Protein AF-A0A068YPZ0-F1 (afdb_monomer_lite)

pLDDT: mean 83.31, std 16.21, range [31.52, 96.38]

Sequence (110 aa):
MVAEEGVGHDYPFSGEKLSPVLAIYTARDFAEAAATVERIYAYEGAGHSVGLHSTVPERALQLGLTLPVSRVIVDQAHCIATGGSFDNGLPFSLSMGCGHLGQKQFLGTT

Structure (mmCIF, N/CA/C/O backbone):
data_AF-A0A068YPZ0-F1
#
_entry.id   AF-A0A068YPZ0-F1
#
loop_
_atom_site.group_PDB
_atom_site.id
_atom_site.type_symbol
_atom_site.label_atom_id
_atom_site.label_alt_id
_atom_site.label_comp_id
_atom_site.label_asym_id
_atom_site.label_entity_id
_atom_site.label_seq_id
_atom_site.pdbx_PDB_ins_code
_atom_site.Cartn_x
_atom_site.Cartn_y
_atom_site.Cartn_z
_atom_site.occupancy
_atom_site.B_iso_or_equiv
_atom_site.auth_seq_id
_atom_site.auth_comp_id
_atom_site.auth_asym_id
_atom_site.auth_atom_id
_atom_site.pdbx_PDB_model_num
ATOM 1 N N . MET A 1 1 ? -4.362 7.929 -21.131 1.00 73.44 1 MET A N 1
ATOM 2 C CA . MET A 1 1 ? -4.069 6.748 -20.290 1.00 73.44 1 MET A CA 1
ATOM 3 C C . MET A 1 1 ? -3.603 5.638 -21.215 1.00 73.44 1 MET A C 1
ATOM 5 O O . MET A 1 1 ? -4.120 5.572 -22.3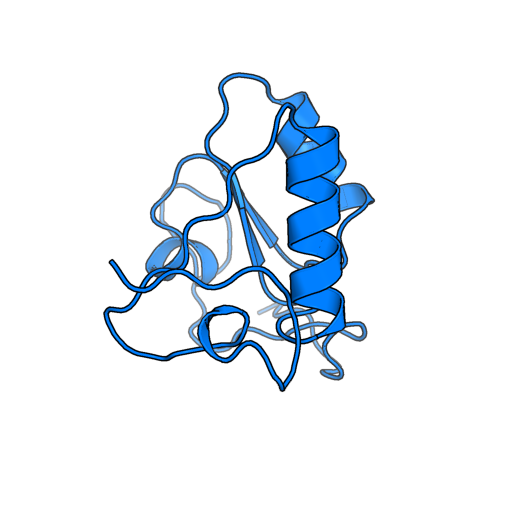24 1.00 73.44 1 MET A O 1
ATOM 9 N N . VAL A 1 2 ? -2.610 4.845 -20.812 1.00 82.69 2 VAL A N 1
ATOM 10 C CA . VAL A 1 2 ? -2.151 3.664 -21.565 1.00 82.69 2 VAL A CA 1
ATOM 11 C C . VAL A 1 2 ? -2.831 2.449 -20.942 1.00 82.69 2 VAL A C 1
ATOM 13 O O . VAL A 1 2 ? -2.826 2.332 -19.720 1.00 82.69 2 VAL A O 1
ATOM 16 N N . ALA A 1 3 ? -3.477 1.617 -21.759 1.00 85.31 3 ALA A N 1
ATOM 17 C CA . ALA A 1 3 ? -4.159 0.420 -21.282 1.00 85.31 3 ALA A CA 1
ATOM 18 C C . ALA A 1 3 ? -3.158 -0.732 -21.162 1.00 85.31 3 ALA A C 1
ATOM 20 O O . ALA A 1 3 ? -2.418 -1.009 -22.105 1.00 85.31 3 ALA A O 1
ATOM 21 N N . GLU A 1 4 ? -3.148 -1.379 -20.005 1.00 83.56 4 GLU A N 1
ATOM 22 C CA . GLU A 1 4 ? -2.312 -2.531 -19.698 1.00 83.56 4 GLU A CA 1
ATOM 23 C C . GLU A 1 4 ? -3.083 -3.433 -18.728 1.00 83.56 4 GLU A C 1
ATOM 25 O O . GLU A 1 4 ? -3.712 -2.940 -17.791 1.00 83.56 4 GLU A O 1
ATOM 30 N N . GLU A 1 5 ? -3.063 -4.743 -18.964 1.00 83.38 5 GLU A N 1
ATOM 31 C CA . GLU A 1 5 ? -3.840 -5.715 -18.192 1.00 83.38 5 GLU A CA 1
ATOM 32 C C . GLU A 1 5 ? -2.921 -6.819 -17.669 1.00 83.38 5 GLU A C 1
ATOM 34 O O . GLU A 1 5 ? -2.790 -7.879 -18.273 1.00 83.38 5 GLU A O 1
ATOM 39 N N . GLY A 1 6 ? -2.258 -6.579 -16.536 1.00 89.81 6 GLY A N 1
ATOM 40 C CA . GLY A 1 6 ? -1.414 -7.604 -15.931 1.00 89.81 6 GLY A CA 1
ATOM 41 C C . GLY A 1 6 ? -0.491 -7.109 -14.828 1.00 89.81 6 GLY A C 1
ATOM 42 O O . GLY A 1 6 ? -0.553 -5.961 -14.402 1.00 89.81 6 GLY A O 1
ATOM 43 N N . VAL A 1 7 ? 0.323 -8.036 -14.322 1.00 91.00 7 VAL A N 1
ATOM 44 C CA . VAL A 1 7 ? 1.390 -7.795 -13.342 1.00 91.00 7 VAL A CA 1
ATOM 45 C C . VAL A 1 7 ? 2.583 -8.659 -13.733 1.00 91.00 7 VAL A C 1
ATOM 47 O O . VAL A 1 7 ? 2.391 -9.835 -14.046 1.00 91.00 7 VAL A O 1
ATOM 50 N N . GLY A 1 8 ? 3.789 -8.097 -13.707 1.00 90.44 8 GLY A N 1
ATOM 51 C CA . GLY A 1 8 ? 5.029 -8.807 -14.010 1.00 90.44 8 GLY A CA 1
ATOM 52 C C . GLY A 1 8 ? 5.921 -8.071 -15.004 1.00 90.44 8 GLY A C 1
ATOM 53 O O . GLY A 1 8 ? 5.647 -6.942 -15.397 1.00 90.44 8 GLY A O 1
ATOM 54 N N . HIS A 1 9 ? 6.981 -8.752 -15.439 1.00 88.88 9 HIS A N 1
ATOM 55 C CA . HIS A 1 9 ? 7.999 -8.203 -16.339 1.00 88.88 9 HIS A CA 1
ATOM 56 C C . HIS A 1 9 ? 7.428 -7.683 -17.670 1.00 88.88 9 HIS A C 1
ATOM 58 O O . HIS A 1 9 ? 7.872 -6.653 -18.172 1.00 88.88 9 HIS A O 1
ATOM 64 N N . ASP A 1 10 ? 6.413 -8.358 -18.214 1.00 91.44 10 ASP A N 1
ATOM 65 C CA . ASP A 1 10 ? 5.758 -7.961 -19.469 1.00 91.44 10 ASP A CA 1
ATOM 66 C C . ASP A 1 10 ? 4.782 -6.781 -19.293 1.00 91.44 10 ASP A C 1
ATOM 68 O O . ASP A 1 10 ? 4.268 -6.253 -20.276 1.00 91.44 10 ASP A O 1
ATOM 72 N N . TYR A 1 11 ? 4.548 -6.359 -18.045 1.00 92.19 11 TYR A N 1
ATOM 73 C CA . TYR A 1 11 ? 3.618 -5.304 -17.651 1.00 92.19 11 TYR A CA 1
ATOM 74 C C . TYR A 1 11 ? 4.366 -4.218 -16.855 1.00 92.19 11 TYR A C 1
ATOM 76 O O . TYR A 1 11 ? 4.278 -4.172 -15.620 1.00 92.19 11 TYR A O 1
ATOM 84 N N . PRO A 1 12 ? 5.163 -3.356 -17.514 1.00 89.81 12 PRO A N 1
ATOM 85 C CA . PRO A 1 12 ? 6.057 -2.403 -16.854 1.00 89.81 12 PRO A CA 1
ATOM 86 C C . PRO A 1 12 ? 5.357 -1.429 -15.899 1.00 89.81 12 PRO A C 1
ATOM 88 O O . PRO A 1 12 ? 5.982 -0.966 -14.942 1.00 89.81 12 PRO A O 1
ATOM 91 N N . PHE A 1 13 ? 4.066 -1.120 -16.083 1.00 92.19 13 PHE A N 1
ATOM 92 C CA . PHE A 1 13 ? 3.363 -0.237 -15.149 1.00 92.19 13 PHE A CA 1
ATOM 93 C C . PHE A 1 13 ? 3.041 -0.916 -13.812 1.00 92.19 13 PHE A C 1
ATOM 95 O O . PHE A 1 13 ? 2.667 -0.221 -12.862 1.00 92.19 13 PHE A O 1
ATOM 102 N N . SER A 1 14 ? 3.233 -2.230 -13.691 1.00 91.25 14 SER A N 1
ATOM 103 C CA . SER A 1 14 ? 3.061 -2.970 -12.438 1.00 91.25 14 SER A CA 1
ATOM 104 C C . SER A 1 14 ? 4.254 -2.893 -11.474 1.00 91.25 14 SER 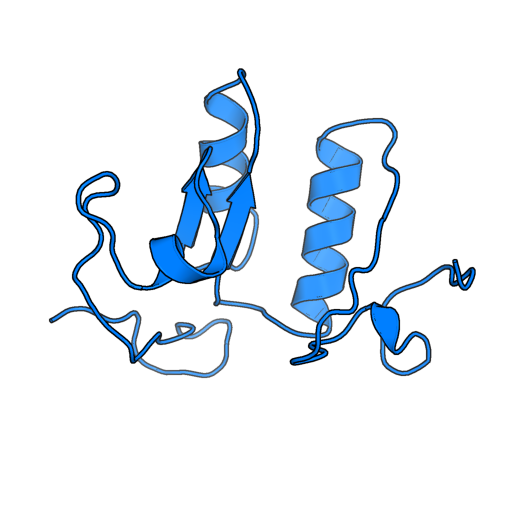A C 1
ATOM 106 O O . SER A 1 14 ? 4.052 -3.110 -10.283 1.00 91.25 14 SER A O 1
ATOM 108 N N . GLY A 1 15 ? 5.449 -2.516 -11.947 1.00 90.19 15 GLY A N 1
ATOM 109 C CA . GLY A 1 15 ? 6.658 -2.376 -11.120 1.00 90.19 15 G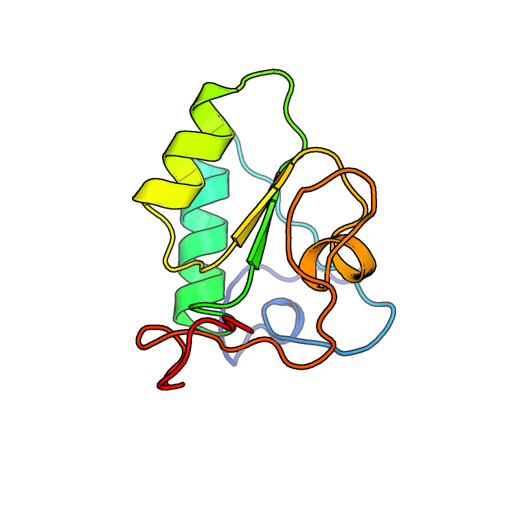LY A CA 1
ATOM 110 C C . GLY A 1 15 ? 6.863 -0.987 -10.507 1.00 90.19 15 GLY A C 1
ATOM 111 O O . GLY A 1 15 ? 6.051 -0.070 -10.686 1.00 90.19 15 GLY A O 1
ATOM 112 N N . GLU A 1 16 ? 7.968 -0.802 -9.789 1.00 88.81 16 GLU A N 1
ATOM 113 C CA . GLU A 1 16 ? 8.402 0.501 -9.287 1.00 88.81 16 GLU A CA 1
ATOM 114 C C . GLU A 1 16 ? 8.831 1.419 -10.448 1.00 88.81 16 GLU A C 1
ATOM 116 O O . GLU A 1 16 ? 9.547 1.022 -11.363 1.00 88.81 16 GLU A O 1
ATOM 121 N N . LYS A 1 17 ? 8.362 2.675 -10.434 1.00 91.81 17 LYS A N 1
ATOM 122 C CA . LYS A 1 17 ? 8.518 3.612 -11.566 1.00 91.81 17 LYS A CA 1
ATOM 123 C C . LYS A 1 17 ? 9.396 4.828 -11.274 1.00 91.81 17 LYS A C 1
ATOM 125 O O . LYS A 1 17 ? 9.838 5.471 -12.223 1.00 91.81 17 LYS A O 1
ATOM 130 N N . LEU A 1 18 ? 9.562 5.195 -9.997 1.00 90.12 18 LEU A N 1
ATOM 131 C CA . LEU A 1 18 ? 10.298 6.384 -9.517 1.00 90.12 18 LEU A CA 1
ATOM 132 C C . LEU A 1 18 ? 10.096 7.652 -10.376 1.00 90.12 18 LEU A C 1
ATOM 134 O O . LEU A 1 18 ? 11.022 8.410 -10.655 1.00 90.12 18 LEU A O 1
ATOM 138 N N . SER A 1 19 ? 8.860 7.872 -10.818 1.00 91.44 19 SER A N 1
ATOM 139 C CA . SER A 1 19 ? 8.451 8.944 -11.727 1.00 91.44 19 SER A CA 1
ATOM 140 C C . SER A 1 19 ? 6.975 9.285 -11.476 1.00 91.44 19 SER A C 1
ATOM 142 O O . SER A 1 19 ? 6.281 8.500 -10.821 1.00 91.44 19 SER A O 1
ATOM 144 N N . PRO A 1 20 ? 6.457 10.437 -11.949 1.00 92.12 20 PRO A N 1
ATOM 145 C CA . PRO A 1 20 ? 5.057 10.832 -11.754 1.00 92.12 20 PRO A CA 1
ATOM 146 C C . PRO A 1 20 ? 4.099 10.041 -12.669 1.00 92.12 20 PRO A C 1
ATOM 148 O O . PRO A 1 20 ? 3.316 10.610 -13.426 1.00 92.12 20 PRO A O 1
ATOM 151 N N . VAL A 1 21 ? 4.178 8.711 -12.611 1.00 92.62 21 VAL A N 1
ATOM 152 C CA . VAL A 1 21 ? 3.356 7.760 -13.359 1.00 92.62 21 VAL A CA 1
ATOM 153 C C . VAL A 1 21 ? 2.645 6.854 -12.360 1.00 92.62 21 VAL A C 1
ATOM 155 O O . VAL A 1 21 ? 3.282 6.172 -11.558 1.00 92.62 21 VAL A O 1
ATOM 158 N N . LEU A 1 22 ? 1.314 6.825 -12.428 1.00 92.44 22 LEU A N 1
ATOM 159 C CA . LEU A 1 22 ? 0.464 6.018 -11.557 1.00 92.44 22 LEU A CA 1
ATOM 160 C C . LEU A 1 22 ? -0.285 4.964 -12.378 1.00 92.44 22 LEU A C 1
ATOM 162 O O . LEU A 1 22 ? -0.959 5.303 -13.350 1.00 92.44 22 LEU A O 1
ATOM 166 N N . ALA A 1 23 ? -0.182 3.702 -11.961 1.00 93.50 23 ALA A N 1
ATOM 167 C CA . ALA A 1 23 ? -1.009 2.616 -12.477 1.00 93.50 23 ALA A CA 1
ATOM 168 C C . ALA A 1 23 ? -2.304 2.530 -11.661 1.00 93.50 23 ALA A C 1
ATOM 170 O O . ALA A 1 23 ? -2.267 2.619 -10.433 1.00 93.50 23 ALA A O 1
ATOM 171 N N . ILE A 1 24 ? -3.438 2.366 -12.340 1.00 93.88 24 ILE A N 1
ATOM 172 C CA . ILE A 1 24 ? -4.759 2.280 -11.712 1.00 93.88 24 ILE A CA 1
ATOM 173 C C . ILE A 1 24 ? -5.347 0.913 -12.047 1.00 93.88 24 ILE A C 1
ATOM 175 O O . ILE A 1 24 ? -5.515 0.585 -13.217 1.00 93.88 24 ILE A O 1
ATOM 179 N N . TYR A 1 25 ? -5.685 0.148 -11.011 1.00 93.31 25 TYR A N 1
ATOM 180 C CA . TYR A 1 25 ? -6.356 -1.143 -11.124 1.00 93.31 25 TYR A CA 1
ATOM 181 C C . TYR A 1 25 ? -7.770 -1.021 -10.563 1.00 93.31 25 TYR A C 1
ATOM 183 O O . TYR A 1 25 ? -7.977 -0.421 -9.507 1.00 93.31 25 TYR A O 1
ATOM 191 N N . THR A 1 26 ? -8.744 -1.599 -11.256 1.00 93.44 26 THR A N 1
ATOM 192 C CA . THR A 1 26 ? -10.123 -1.696 -10.771 1.00 93.44 26 THR A CA 1
ATOM 193 C C . THR A 1 26 ? -10.365 -3.072 -10.171 1.00 93.44 26 THR A C 1
ATOM 195 O O . THR A 1 26 ? -10.016 -4.077 -10.785 1.00 93.44 26 THR A O 1
ATOM 198 N N . ALA A 1 27 ? -11.013 -3.115 -9.013 1.00 94.94 27 ALA A N 1
ATOM 199 C CA . ALA A 1 27 ? -11.440 -4.342 -8.353 1.00 94.94 27 ALA A CA 1
ATOM 200 C C . ALA A 1 27 ? -12.929 -4.238 -8.003 1.00 94.94 27 ALA A C 1
ATOM 202 O O . ALA A 1 27 ? -13.433 -3.148 -7.725 1.00 94.94 27 ALA A O 1
ATOM 203 N N . ARG A 1 28 ? -13.635 -5.367 -8.022 1.00 96.38 28 ARG A N 1
ATOM 204 C CA . ARG A 1 28 ? -15.062 -5.464 -7.686 1.00 96.38 28 ARG A CA 1
ATOM 205 C C . ARG A 1 28 ? -15.301 -5.305 -6.193 1.00 96.38 28 ARG A C 1
ATOM 207 O O . ARG A 1 28 ? -16.323 -4.759 -5.787 1.00 96.38 28 ARG A O 1
ATOM 214 N N . ASP A 1 29 ? -14.362 -5.780 -5.385 1.00 96.38 29 ASP A N 1
ATOM 215 C CA . ASP A 1 29 ? -14.426 -5.720 -3.935 1.00 96.38 29 ASP A CA 1
ATOM 216 C C . ASP A 1 29 ? -13.031 -5.613 -3.301 1.00 96.38 29 ASP A C 1
ATOM 218 O O . ASP A 1 29 ? -11.994 -5.574 -3.969 1.00 96.38 29 ASP A O 1
ATOM 222 N N . PHE A 1 30 ? -13.017 -5.528 -1.972 1.00 96.19 30 PHE A N 1
ATOM 223 C CA . PHE A 1 30 ? -11.788 -5.400 -1.200 1.00 96.19 30 PHE A CA 1
ATOM 224 C C . PHE A 1 30 ? -10.903 -6.652 -1.263 1.00 96.19 30 PHE A C 1
ATOM 226 O O . PHE A 1 30 ? -9.682 -6.528 -1.212 1.00 96.19 30 PHE A O 1
ATOM 233 N N . ALA A 1 31 ? -11.493 -7.844 -1.380 1.00 95.62 31 ALA A N 1
ATOM 234 C CA . ALA A 1 31 ? -10.727 -9.082 -1.447 1.00 95.62 31 ALA A CA 1
ATOM 235 C C . ALA A 1 31 ? -9.966 -9.174 -2.776 1.00 95.62 31 ALA A C 1
ATOM 237 O O . ALA A 1 31 ? -8.779 -9.491 -2.784 1.00 95.62 31 ALA A O 1
ATOM 238 N N . GLU A 1 32 ? -10.606 -8.810 -3.888 1.00 96.19 32 GLU A N 1
ATOM 239 C CA . GLU A 1 32 ? -9.960 -8.727 -5.199 1.00 96.19 32 GLU A CA 1
ATOM 240 C C . GLU A 1 32 ? -8.896 -7.619 -5.253 1.00 96.19 32 GLU A C 1
ATOM 242 O O . GLU A 1 32 ? -7.834 -7.805 -5.855 1.00 96.19 32 GLU A O 1
ATOM 247 N N . ALA A 1 33 ? -9.131 -6.488 -4.578 1.00 95.62 33 ALA A N 1
ATOM 248 C CA . ALA A 1 33 ? -8.123 -5.440 -4.436 1.00 95.62 33 ALA A CA 1
ATOM 249 C C . ALA A 1 33 ? -6.891 -5.947 -3.666 1.00 95.62 33 ALA A C 1
ATOM 251 O O . ALA A 1 33 ? -5.766 -5.786 -4.139 1.00 95.62 33 ALA A O 1
ATOM 252 N N . ALA A 1 34 ? -7.094 -6.612 -2.523 1.00 95.50 34 ALA A N 1
ATOM 253 C CA . ALA A 1 34 ? -6.013 -7.190 -1.726 1.00 95.50 34 ALA A CA 1
ATOM 254 C C . ALA A 1 34 ? -5.234 -8.261 -2.508 1.00 95.50 34 ALA A C 1
ATOM 256 O O . ALA A 1 34 ? -4.008 -8.217 -2.530 1.00 95.50 34 ALA A O 1
ATOM 257 N N . ALA A 1 35 ? -5.925 -9.149 -3.232 1.00 94.94 35 ALA A N 1
ATOM 258 C CA . ALA A 1 35 ? -5.290 -10.148 -4.092 1.00 94.94 35 ALA A CA 1
ATOM 259 C C . ALA A 1 35 ? -4.488 -9.506 -5.239 1.00 94.94 35 ALA A C 1
ATOM 261 O O . ALA A 1 35 ? -3.420 -9.984 -5.614 1.00 94.94 35 ALA A O 1
ATOM 262 N N . THR A 1 36 ? -4.966 -8.392 -5.801 1.00 94.62 36 THR A N 1
ATOM 263 C CA . THR A 1 36 ? -4.217 -7.644 -6.822 1.00 94.62 36 THR A CA 1
ATOM 264 C C . THR A 1 36 ? -2.928 -7.065 -6.249 1.00 94.62 36 THR A C 1
ATOM 266 O O . THR A 1 36 ? -1.875 -7.202 -6.869 1.00 94.62 36 THR A O 1
ATOM 269 N N . VAL A 1 37 ? -2.996 -6.473 -5.055 1.00 94.19 37 VAL A N 1
ATOM 270 C CA . VAL A 1 37 ? -1.822 -5.955 -4.341 1.00 94.19 37 VAL A CA 1
ATOM 271 C C . VAL A 1 37 ? -0.841 -7.080 -4.000 1.00 94.19 37 VAL A C 1
ATOM 273 O O . VAL A 1 37 ? 0.359 -6.914 -4.195 1.00 94.19 37 VAL A O 1
ATOM 276 N N . GLU A 1 38 ? -1.331 -8.242 -3.569 1.00 93.81 38 GLU A N 1
ATOM 277 C CA . GLU A 1 38 ? -0.500 -9.421 -3.306 1.00 93.81 38 GLU A CA 1
ATOM 278 C C . GLU A 1 38 ? 0.270 -9.872 -4.556 1.00 93.81 38 GLU A C 1
ATOM 280 O O . GLU A 1 38 ? 1.478 -10.093 -4.481 1.00 93.81 38 GLU A O 1
ATOM 285 N N . ARG A 1 39 ? -0.386 -9.930 -5.726 1.00 93.44 39 ARG A N 1
ATOM 286 C CA . ARG A 1 39 ? 0.294 -10.243 -6.997 1.00 93.44 39 ARG A CA 1
ATOM 287 C C . ARG A 1 39 ? 1.370 -9.218 -7.343 1.00 93.44 39 ARG A C 1
ATOM 289 O O . ARG A 1 39 ? 2.430 -9.610 -7.820 1.00 93.44 39 ARG A O 1
ATOM 296 N N . ILE A 1 40 ? 1.099 -7.929 -7.118 1.00 93.25 40 ILE A N 1
ATOM 297 C CA . ILE A 1 40 ? 2.083 -6.859 -7.335 1.00 93.25 40 ILE A CA 1
ATOM 298 C C . ILE A 1 40 ? 3.286 -7.081 -6.422 1.00 93.25 40 ILE A C 1
ATOM 300 O O . ILE A 1 40 ? 4.400 -7.140 -6.923 1.00 93.25 40 ILE A O 1
ATOM 304 N N . TYR A 1 41 ? 3.079 -7.313 -5.124 1.00 92.00 41 TYR A N 1
ATOM 305 C CA . TYR A 1 41 ? 4.177 -7.558 -4.185 1.00 92.00 41 TYR A CA 1
ATOM 306 C C . TYR A 1 41 ? 4.959 -8.839 -4.451 1.00 92.00 41 TYR A C 1
ATOM 308 O O . TYR A 1 41 ? 6.164 -8.862 -4.205 1.00 92.00 41 TYR A O 1
ATOM 316 N N . ALA A 1 42 ? 4.308 -9.882 -4.969 1.00 90.38 42 ALA A N 1
ATOM 317 C CA . ALA A 1 42 ? 4.989 -11.098 -5.400 1.00 90.38 42 ALA A CA 1
ATOM 318 C C . ALA A 1 42 ? 5.950 -10.848 -6.577 1.00 90.38 42 ALA A C 1
ATOM 320 O O . ALA A 1 42 ? 6.927 -11.579 -6.725 1.00 90.38 42 ALA A O 1
ATOM 321 N N . TYR A 1 43 ? 5.686 -9.824 -7.393 1.00 91.06 43 TYR A N 1
ATOM 322 C CA . TYR A 1 43 ? 6.593 -9.362 -8.440 1.00 91.06 43 TYR A CA 1
ATOM 323 C C . TYR A 1 43 ? 7.633 -8.366 -7.897 1.00 91.06 43 TYR A C 1
ATOM 325 O O . TYR A 1 43 ? 8.831 -8.593 -8.052 1.00 91.06 43 TYR A O 1
ATOM 333 N N . GLU A 1 44 ? 7.192 -7.291 -7.236 1.00 88.06 44 GLU A N 1
ATOM 334 C CA . GLU A 1 44 ? 8.051 -6.237 -6.692 1.00 88.06 44 GLU A CA 1
ATOM 335 C C . GLU A 1 44 ? 7.382 -5.496 -5.515 1.00 88.06 44 GLU A C 1
ATOM 337 O O . GLU A 1 44 ? 6.200 -5.157 -5.551 1.00 88.06 44 GLU A O 1
ATOM 342 N N . GLY A 1 45 ? 8.146 -5.198 -4.456 1.00 83.69 45 GLY A N 1
ATOM 343 C CA . GLY A 1 45 ? 7.681 -4.380 -3.322 1.00 83.69 45 GLY A CA 1
ATOM 344 C C . GLY A 1 45 ? 7.286 -5.150 -2.056 1.00 83.69 45 GLY A C 1
ATOM 345 O O . GLY A 1 45 ? 6.877 -4.524 -1.071 1.00 83.69 45 GLY A O 1
ATOM 346 N N . ALA A 1 46 ? 7.456 -6.479 -2.037 1.00 86.44 46 ALA A N 1
ATOM 347 C CA . ALA A 1 46 ? 7.317 -7.277 -0.821 1.00 86.44 46 ALA A CA 1
ATOM 348 C C . ALA A 1 46 ? 8.152 -6.694 0.333 1.00 86.44 46 ALA A C 1
ATOM 350 O O . ALA A 1 46 ? 9.324 -6.338 0.196 1.00 86.44 46 ALA A O 1
ATOM 351 N N . GLY A 1 47 ? 7.517 -6.588 1.492 1.00 83.38 47 GLY A N 1
ATOM 352 C CA . GLY A 1 47 ? 8.115 -6.127 2.729 1.00 83.38 47 GLY A CA 1
ATOM 353 C C . GLY A 1 47 ? 8.187 -4.610 2.889 1.00 83.38 47 GLY A C 1
ATOM 354 O O . GLY A 1 47 ? 8.633 -4.151 3.933 1.00 83.38 47 GLY A O 1
ATOM 355 N N . HIS A 1 48 ? 7.741 -3.800 1.927 1.00 87.56 48 HIS A N 1
ATOM 356 C CA . HIS A 1 48 ? 7.822 -2.342 2.048 1.00 87.56 48 HIS A CA 1
ATOM 357 C C . HIS A 1 48 ? 6.611 -1.748 2.791 1.00 87.56 48 HIS A C 1
ATOM 359 O O . HIS A 1 48 ? 6.559 -1.753 4.025 1.00 87.56 48 HIS A O 1
ATOM 365 N N . SER A 1 49 ? 5.619 -1.231 2.066 1.00 89.56 49 SER A N 1
ATOM 366 C CA . SER A 1 49 ? 4.440 -0.602 2.661 1.00 89.56 49 SER A CA 1
ATOM 367 C C . SER A 1 49 ? 3.230 -0.628 1.732 1.00 89.56 49 SER A C 1
ATOM 369 O O . SER A 1 49 ? 3.382 -0.563 0.512 1.00 89.56 49 SER A O 1
ATOM 371 N N . VAL A 1 50 ? 2.034 -0.665 2.326 1.00 94.06 50 VAL A N 1
ATOM 372 C CA . VAL A 1 50 ? 0.737 -0.542 1.637 1.00 94.06 50 VAL A CA 1
ATOM 373 C C . VAL A 1 50 ? -0.054 0.642 2.184 1.00 94.06 50 VAL A C 1
ATOM 375 O O . VAL A 1 50 ? -0.040 0.896 3.388 1.00 94.06 50 VAL A O 1
ATOM 378 N N . GLY A 1 51 ? -0.685 1.397 1.289 1.00 93.12 51 GLY A N 1
ATOM 379 C CA . GLY A 1 51 ? -1.558 2.515 1.631 1.00 93.12 51 GLY A CA 1
ATOM 380 C C . GLY A 1 51 ? -3.012 2.072 1.577 1.00 93.12 51 GLY A C 1
ATOM 381 O O . GLY A 1 51 ? -3.406 1.371 0.645 1.00 93.12 51 GLY A O 1
ATOM 382 N N . LEU A 1 52 ? -3.814 2.473 2.559 1.00 95.56 52 LEU A N 1
ATOM 383 C CA . LEU A 1 52 ? -5.242 2.185 2.607 1.00 95.56 52 LEU A CA 1
ATOM 384 C C . LEU A 1 52 ? -6.028 3.470 2.854 1.00 95.56 52 LEU A C 1
ATOM 386 O O . LEU A 1 52 ? -5.798 4.164 3.839 1.00 95.56 52 LEU A O 1
ATOM 390 N N . HIS A 1 53 ? -7.015 3.718 1.998 1.00 95.12 53 HIS A N 1
ATOM 391 C CA . HIS A 1 53 ? -8.055 4.713 2.233 1.00 95.12 53 HIS A CA 1
ATOM 392 C C . HIS A 1 53 ? -9.388 4.001 2.442 1.00 95.12 53 HIS A C 1
ATOM 394 O O . HIS A 1 53 ? -9.902 3.364 1.519 1.00 95.12 53 HIS A O 1
ATOM 400 N N . SER A 1 54 ? -9.918 4.020 3.666 1.00 93.38 54 SER A N 1
ATOM 401 C CA . SER A 1 54 ? -11.099 3.230 4.032 1.00 93.38 54 SER A CA 1
ATOM 402 C C . SER A 1 54 ? -11.736 3.719 5.327 1.00 93.38 54 SER A C 1
ATOM 404 O O . SER A 1 54 ? -11.052 3.920 6.319 1.00 93.38 54 SER A O 1
ATOM 406 N N . THR A 1 55 ? -13.068 3.771 5.367 1.00 93.62 55 THR A N 1
ATOM 407 C CA . THR A 1 55 ? -13.838 4.023 6.598 1.00 93.62 55 THR A CA 1
ATOM 408 C C . THR A 1 55 ? -14.097 2.762 7.432 1.00 93.62 55 THR A C 1
ATOM 410 O O . THR A 1 55 ? -14.713 2.847 8.489 1.00 93.62 55 THR A O 1
ATOM 413 N N . VAL A 1 56 ? -13.659 1.591 6.953 1.00 95.38 56 VAL A N 1
ATOM 414 C CA . VAL A 1 56 ? -13.802 0.282 7.613 1.00 95.38 56 VAL A CA 1
ATOM 415 C C . VAL A 1 56 ? -12.455 -0.104 8.245 1.00 95.38 56 VAL A C 1
ATOM 417 O O . VAL A 1 56 ? -11.546 -0.475 7.490 1.00 95.38 56 VAL A O 1
ATOM 420 N N . PRO A 1 57 ? -12.290 -0.004 9.579 1.00 89.44 57 PRO A N 1
ATOM 421 C CA . PRO A 1 57 ? -11.001 -0.203 10.253 1.00 89.44 57 PRO A CA 1
ATOM 422 C C . PRO A 1 57 ? -10.433 -1.620 10.121 1.00 89.44 57 PRO A C 1
ATOM 424 O O . PRO A 1 57 ? -9.220 -1.807 10.029 1.00 89.44 57 PRO A O 1
ATOM 427 N N . GLU A 1 58 ? -11.298 -2.632 10.054 1.00 95.88 58 GLU A N 1
ATOM 428 C CA . GLU A 1 58 ? -10.925 -4.051 10.001 1.00 95.88 58 GLU A CA 1
ATOM 429 C C . GLU A 1 58 ? -10.090 -4.379 8.758 1.00 95.88 58 GLU A C 1
ATOM 431 O O . GLU A 1 58 ? -9.268 -5.295 8.770 1.00 95.88 58 GLU A O 1
ATOM 436 N N . ARG A 1 59 ? -10.251 -3.590 7.691 1.00 95.81 59 ARG A N 1
ATOM 437 C CA . ARG A 1 59 ? -9.485 -3.733 6.451 1.00 95.81 59 ARG A CA 1
ATOM 438 C C . ARG A 1 59 ? -8.002 -3.457 6.653 1.00 95.81 59 ARG A C 1
ATOM 440 O O . ARG A 1 59 ? -7.183 -4.164 6.077 1.00 95.81 59 ARG A O 1
ATOM 447 N N . ALA A 1 60 ? -7.646 -2.479 7.486 1.00 94.06 60 ALA A N 1
ATOM 448 C CA . ALA A 1 60 ? -6.245 -2.183 7.781 1.00 94.06 60 ALA A CA 1
ATOM 449 C C . ALA A 1 60 ? -5.574 -3.372 8.480 1.00 94.06 60 ALA A C 1
ATOM 451 O O . ALA A 1 60 ? -4.483 -3.792 8.092 1.00 94.06 60 ALA A O 1
ATOM 452 N N . LEU A 1 61 ? -6.272 -3.955 9.461 1.00 93.56 61 LEU A N 1
ATOM 453 C CA . LEU A 1 61 ? -5.808 -5.142 10.171 1.00 93.56 61 LEU A CA 1
ATOM 454 C C . LEU A 1 61 ? -5.675 -6.340 9.224 1.00 93.56 61 LEU A C 1
ATOM 456 O O . LEU A 1 61 ? -4.656 -7.024 9.249 1.00 93.56 61 LEU A O 1
ATOM 460 N N . GLN A 1 62 ? -6.663 -6.564 8.354 1.00 94.88 62 GLN A N 1
ATOM 461 C CA . GLN A 1 62 ? -6.610 -7.641 7.369 1.00 94.88 62 GLN A CA 1
ATOM 462 C C . GLN A 1 62 ? -5.373 -7.518 6.470 1.00 94.88 62 GLN A C 1
ATOM 464 O O . GLN A 1 62 ? -4.659 -8.505 6.300 1.00 94.88 62 GLN A O 1
ATOM 469 N N . LEU A 1 63 ? -5.076 -6.328 5.935 1.00 93.88 63 LEU A N 1
ATOM 470 C CA . LEU A 1 63 ? -3.885 -6.129 5.098 1.00 93.88 63 LEU A CA 1
ATOM 471 C C . LEU A 1 63 ? -2.599 -6.393 5.881 1.00 93.88 63 LEU A C 1
ATOM 473 O O . LEU A 1 63 ? -1.721 -7.075 5.366 1.00 93.88 63 LEU A O 1
ATOM 477 N N . GLY A 1 64 ? -2.504 -5.917 7.125 1.00 91.25 64 GLY A N 1
ATOM 478 C CA . GLY A 1 64 ? -1.320 -6.131 7.961 1.00 91.25 64 GLY A CA 1
ATOM 479 C C . GLY A 1 64 ? -1.080 -7.594 8.347 1.00 91.25 64 GLY A C 1
ATOM 480 O O . GLY A 1 64 ? 0.059 -7.973 8.598 1.00 91.25 64 GLY A O 1
ATOM 481 N N . LEU A 1 65 ? -2.132 -8.418 8.385 1.00 92.25 65 LEU A N 1
ATOM 482 C CA . LEU A 1 65 ? -2.039 -9.847 8.705 1.00 92.25 65 LEU A CA 1
ATOM 483 C C . LEU A 1 65 ? -1.821 -10.744 7.482 1.00 92.25 65 LEU A C 1
ATOM 485 O O . LEU A 1 65 ? -1.349 -11.867 7.640 1.00 92.25 65 LEU A O 1
ATOM 489 N N . THR A 1 66 ? -2.216 -10.291 6.290 1.00 92.06 66 THR A N 1
ATOM 490 C CA . THR A 1 66 ? -2.263 -11.141 5.086 1.00 92.06 66 THR A CA 1
ATOM 491 C C . THR A 1 66 ? -1.252 -10.747 4.023 1.00 92.06 66 THR A C 1
ATOM 493 O O . THR A 1 66 ? -0.713 -11.626 3.358 1.00 92.06 66 THR A O 1
ATOM 496 N N . LEU A 1 67 ? -0.962 -9.454 3.861 1.00 92.06 67 LEU A N 1
ATOM 497 C CA . LEU A 1 67 ? 0.006 -9.003 2.871 1.00 92.06 67 LEU A CA 1
ATOM 498 C C . LEU A 1 67 ? 1.430 -9.066 3.428 1.00 92.06 67 LEU A C 1
ATOM 500 O O . LEU A 1 67 ? 1.651 -8.771 4.606 1.00 92.06 67 LEU A O 1
ATOM 504 N N . PRO A 1 68 ? 2.428 -9.367 2.580 1.00 89.69 68 PRO A N 1
ATOM 505 C CA . PRO A 1 68 ? 3.826 -9.344 2.976 1.00 89.69 68 PRO A CA 1
ATOM 506 C C . PRO A 1 68 ? 4.310 -7.890 3.059 1.00 89.69 68 PRO A C 1
ATOM 508 O O . PRO A 1 68 ? 5.059 -7.440 2.202 1.00 89.69 68 PRO A O 1
ATOM 511 N N . VAL A 1 69 ? 3.871 -7.121 4.055 1.00 88.94 69 VAL A N 1
ATOM 512 C CA . VAL A 1 69 ? 4.228 -5.703 4.225 1.00 88.94 69 VAL A CA 1
ATOM 513 C C . VAL A 1 69 ? 4.720 -5.418 5.631 1.00 88.94 69 VAL A C 1
ATOM 515 O O . VAL A 1 69 ? 4.271 -6.016 6.601 1.00 88.94 69 VAL A O 1
ATOM 518 N N . SER A 1 70 ? 5.624 -4.450 5.745 1.00 86.56 70 SER A N 1
ATOM 519 C CA . SER A 1 70 ? 6.114 -3.999 7.048 1.00 86.56 70 SER A CA 1
ATOM 520 C C . SER A 1 70 ? 5.220 -2.931 7.668 1.00 86.56 70 SER A C 1
ATOM 522 O O . SER A 1 70 ? 5.236 -2.737 8.882 1.00 86.56 70 SER A O 1
ATOM 524 N N . ARG A 1 71 ? 4.494 -2.175 6.834 1.00 89.19 71 ARG A N 1
ATOM 525 C CA . ARG A 1 71 ? 3.716 -1.003 7.251 1.00 89.19 71 ARG A CA 1
ATOM 526 C C . ARG A 1 71 ? 2.419 -0.911 6.460 1.00 89.19 71 ARG A C 1
ATOM 528 O O . ARG A 1 71 ? 2.439 -0.953 5.229 1.00 89.19 71 ARG A O 1
ATOM 535 N N . VAL A 1 72 ? 1.318 -0.714 7.177 1.00 92.69 72 VAL A N 1
ATOM 536 C CA . VAL A 1 72 ? 0.019 -0.327 6.621 1.00 92.69 72 VAL A CA 1
ATOM 537 C C . VAL A 1 72 ? -0.209 1.135 6.989 1.00 92.69 72 VAL A C 1
ATOM 539 O O . VAL A 1 72 ? -0.298 1.465 8.169 1.00 92.69 72 VAL A O 1
ATOM 542 N N . ILE A 1 73 ? -0.259 2.013 5.991 1.00 92.88 73 ILE A N 1
ATOM 543 C CA . ILE A 1 73 ? -0.462 3.453 6.167 1.00 92.88 73 ILE A CA 1
ATOM 544 C C . ILE A 1 73 ? -1.921 3.768 5.853 1.00 92.88 73 ILE A C 1
ATOM 546 O O . ILE A 1 73 ? -2.359 3.602 4.716 1.00 92.88 73 ILE A O 1
ATOM 550 N N . VAL A 1 74 ? -2.678 4.199 6.859 1.00 93.50 74 VAL A N 1
ATOM 551 C CA . VAL A 1 74 ? -4.120 4.450 6.729 1.00 93.50 74 VAL A CA 1
ATOM 552 C C . VAL A 1 74 ? -4.376 5.948 6.630 1.00 93.50 74 VAL A C 1
ATOM 554 O O . VAL A 1 74 ? -3.903 6.705 7.472 1.00 93.50 74 VAL A O 1
ATOM 557 N N . ASP A 1 75 ? -5.113 6.363 5.602 1.00 91.25 75 ASP A N 1
ATOM 558 C CA . ASP A 1 75 ? -5.607 7.733 5.411 1.00 91.25 75 ASP A CA 1
ATOM 559 C C . ASP A 1 75 ? -4.544 8.842 5.461 1.00 91.25 75 ASP A C 1
ATOM 561 O O . ASP A 1 75 ? -4.798 9.968 5.886 1.00 91.25 75 ASP A O 1
ATOM 565 N N . GLN A 1 76 ? -3.343 8.541 4.962 1.00 89.81 76 GLN A N 1
ATOM 566 C CA . GLN A 1 76 ? -2.225 9.482 4.912 1.00 89.81 76 GLN A CA 1
ATOM 567 C C . GLN A 1 76 ? -1.507 9.456 3.565 1.00 89.81 76 GLN A C 1
ATOM 569 O O . GLN A 1 76 ? -1.515 8.457 2.846 1.00 89.81 76 GLN A O 1
ATOM 574 N N . ALA A 1 77 ? -0.827 10.560 3.242 1.00 86.69 77 ALA A N 1
ATOM 575 C CA . ALA A 1 77 ? 0.043 10.644 2.076 1.00 86.69 77 ALA A CA 1
ATOM 576 C C . ALA A 1 77 ? 1.208 9.647 2.207 1.00 86.69 77 ALA A C 1
ATOM 578 O O . ALA A 1 77 ? 2.177 9.879 2.935 1.00 86.69 77 ALA A O 1
ATOM 579 N N . HIS A 1 78 ? 1.097 8.531 1.483 1.00 82.75 78 HIS A N 1
ATOM 580 C CA . HIS A 1 78 ? 1.920 7.332 1.657 1.00 82.75 78 HIS A CA 1
ATOM 581 C C . HIS A 1 78 ? 3.431 7.590 1.598 1.00 82.75 78 HIS A C 1
ATOM 583 O O . HIS A 1 78 ? 4.182 7.065 2.421 1.00 82.75 78 HIS A O 1
ATOM 589 N N . CYS A 1 79 ? 3.882 8.418 0.650 1.00 81.38 79 CYS A N 1
ATOM 590 C CA . CYS A 1 79 ? 5.302 8.686 0.414 1.00 81.38 79 CYS A CA 1
ATOM 591 C C . CYS A 1 79 ? 6.010 9.325 1.618 1.00 81.38 79 CYS A C 1
ATOM 593 O O . CYS A 1 79 ? 7.131 8.939 1.931 1.00 81.38 79 CYS A O 1
ATOM 595 N N . ILE A 1 80 ? 5.353 10.260 2.309 1.00 80.94 80 ILE A N 1
ATOM 596 C CA . ILE A 1 80 ? 5.918 10.938 3.483 1.00 80.94 80 ILE A CA 1
ATOM 597 C C . ILE A 1 80 ? 5.658 10.114 4.742 1.00 80.94 80 ILE A C 1
ATOM 599 O O . ILE A 1 80 ? 6.565 9.871 5.533 1.00 80.94 80 ILE A O 1
ATOM 603 N N . ALA A 1 81 ? 4.429 9.621 4.896 1.00 82.06 81 ALA A N 1
ATOM 604 C CA . ALA A 1 81 ? 3.988 8.919 6.093 1.00 82.06 81 ALA A CA 1
ATOM 605 C C . ALA A 1 81 ? 4.779 7.632 6.369 1.00 82.06 81 ALA A C 1
ATOM 607 O O . ALA A 1 81 ? 5.015 7.297 7.530 1.00 82.06 81 ALA A O 1
ATOM 608 N N . THR A 1 82 ? 5.234 6.926 5.328 1.00 79.25 82 THR A N 1
ATOM 609 C CA . THR A 1 82 ? 5.998 5.678 5.500 1.00 79.25 82 THR A CA 1
ATOM 610 C C . THR A 1 82 ? 7.322 5.901 6.247 1.00 79.25 82 THR A C 1
ATOM 612 O O . THR A 1 82 ? 7.784 4.985 6.927 1.00 79.25 82 THR A O 1
ATOM 615 N N . GLY A 1 83 ? 7.916 7.096 6.152 1.00 77.81 83 GLY A N 1
ATOM 616 C CA . GLY A 1 83 ? 9.158 7.472 6.834 1.00 77.81 83 GLY A CA 1
ATOM 617 C C . GLY A 1 83 ? 8.966 8.091 8.220 1.00 77.81 83 GLY A C 1
ATOM 618 O O . GLY A 1 83 ? 9.930 8.621 8.763 1.00 77.81 83 GLY A O 1
ATOM 619 N N . GLY A 1 84 ? 7.754 8.052 8.778 1.00 79.19 84 GLY A N 1
ATOM 620 C CA . GLY A 1 84 ? 7.403 8.745 10.018 1.00 79.19 84 GLY A CA 1
ATOM 621 C C . GLY A 1 84 ? 6.668 10.058 9.768 1.00 79.19 84 GLY A C 1
ATOM 622 O O . GLY A 1 84 ? 7.033 10.846 8.898 1.00 79.19 84 GLY A O 1
ATOM 623 N N . SER A 1 85 ? 5.610 10.286 10.541 1.00 81.62 85 SER A N 1
ATOM 624 C CA . SER A 1 85 ? 4.847 11.533 10.582 1.00 81.62 85 SER A CA 1
ATOM 625 C C . SER A 1 85 ? 4.506 11.879 12.029 1.00 81.62 85 SER A C 1
ATOM 627 O O . SER A 1 85 ? 4.376 10.989 12.872 1.00 81.62 85 SER A O 1
ATOM 629 N N . PHE A 1 86 ? 4.275 13.167 12.299 1.00 81.69 86 PHE A N 1
ATOM 630 C CA . PHE A 1 86 ? 3.719 13.632 13.575 1.00 81.69 86 PHE A CA 1
ATOM 631 C C . PHE A 1 86 ? 2.408 12.915 13.934 1.00 81.69 86 PHE A C 1
ATOM 633 O O . PHE A 1 86 ? 2.103 12.745 15.111 1.00 81.69 86 PHE A O 1
ATOM 640 N N . ASP A 1 87 ? 1.688 12.434 12.918 1.00 79.88 87 ASP A N 1
ATOM 641 C CA . ASP A 1 87 ? 0.347 11.876 13.050 1.00 79.88 87 ASP A CA 1
ATOM 642 C C . ASP A 1 87 ? 0.286 10.338 12.950 1.00 79.88 87 ASP A C 1
ATOM 644 O O . ASP A 1 87 ? -0.812 9.795 12.842 1.00 79.88 87 ASP A O 1
ATOM 648 N N . ASN A 1 88 ? 1.411 9.599 12.909 1.00 77.94 88 ASN A N 1
ATOM 649 C CA . ASN A 1 88 ? 1.358 8.134 12.698 1.00 77.94 88 ASN A CA 1
ATOM 650 C C . ASN A 1 88 ? 2.253 7.250 13.569 1.00 77.94 88 ASN A C 1
ATOM 652 O O . ASN A 1 88 ? 2.289 6.039 13.360 1.00 77.94 88 ASN A O 1
ATOM 656 N N . GLY A 1 89 ? 2.936 7.819 14.562 1.00 79.56 89 GLY A N 1
ATOM 657 C CA . GLY A 1 89 ? 3.664 7.053 15.581 1.00 79.56 89 GLY A CA 1
ATOM 658 C C . GLY A 1 89 ? 4.849 6.226 15.064 1.00 79.56 89 GLY A C 1
ATOM 659 O O . GLY A 1 89 ? 5.502 5.554 15.861 1.00 79.56 89 GLY A O 1
ATOM 660 N N . LEU A 1 90 ? 5.151 6.271 13.761 1.00 83.38 90 LEU A N 1
ATOM 661 C CA . LEU A 1 90 ? 6.347 5.663 13.194 1.00 83.38 90 LEU A CA 1
ATOM 662 C C . LEU A 1 90 ? 7.564 6.550 13.501 1.00 83.38 90 LEU A C 1
ATOM 664 O O . LEU A 1 90 ? 7.466 7.777 13.397 1.00 83.38 90 LEU A O 1
ATOM 668 N N . PRO A 1 91 ? 8.722 5.960 13.845 1.00 79.19 91 PRO A N 1
ATOM 669 C CA . PRO A 1 91 ? 9.941 6.730 14.033 1.00 79.19 91 PRO A CA 1
ATOM 670 C C . PRO A 1 91 ? 10.339 7.401 12.716 1.00 79.19 91 PRO A C 1
ATOM 672 O O . PRO A 1 91 ? 10.257 6.792 11.645 1.00 79.19 91 PRO A O 1
ATOM 675 N N . PHE A 1 92 ? 10.803 8.648 12.803 1.00 78.31 92 PHE A N 1
ATOM 676 C CA . PHE A 1 92 ? 11.329 9.359 11.644 1.00 78.31 92 PHE A CA 1
ATOM 677 C C . PHE A 1 92 ? 12.573 8.641 11.107 1.00 78.31 92 PHE A C 1
ATOM 679 O O . PHE A 1 92 ? 13.595 8.555 11.786 1.00 78.31 92 PHE A O 1
ATOM 686 N N . SER A 1 93 ? 12.492 8.124 9.882 1.00 75.00 93 SER A N 1
ATOM 687 C CA . SER A 1 93 ? 13.594 7.439 9.211 1.00 75.00 93 SER A CA 1
ATOM 688 C C . SER A 1 93 ? 13.481 7.541 7.692 1.00 75.00 93 SER A C 1
ATOM 690 O O . SER A 1 93 ? 12.448 7.227 7.104 1.00 75.00 93 SER A O 1
ATOM 692 N N . LEU A 1 94 ? 14.594 7.894 7.046 1.00 74.88 94 LEU A N 1
ATOM 693 C CA . LEU A 1 94 ? 14.757 7.820 5.588 1.00 74.88 94 LEU A CA 1
ATOM 694 C C . LEU A 1 94 ? 15.301 6.455 5.126 1.00 74.88 94 LEU A C 1
ATOM 696 O O . LEU A 1 94 ? 15.367 6.182 3.931 1.00 74.88 94 LEU A O 1
ATOM 700 N N . SER A 1 95 ? 15.657 5.583 6.073 1.00 71.12 95 SER A N 1
ATOM 701 C CA . SER A 1 95 ? 16.104 4.214 5.823 1.00 71.12 95 SER A CA 1
ATOM 702 C C . SER A 1 95 ? 14.989 3.246 6.198 1.00 71.12 95 SER A C 1
ATOM 704 O O . SER A 1 95 ? 14.706 3.002 7.374 1.00 71.12 95 SER A O 1
ATOM 706 N N . MET A 1 96 ? 14.334 2.695 5.180 1.00 71.81 96 MET A N 1
ATOM 707 C CA . MET A 1 96 ? 13.189 1.805 5.341 1.00 71.81 96 MET A CA 1
ATOM 708 C C . MET A 1 96 ? 13.614 0.378 5.006 1.00 71.81 96 MET A C 1
ATOM 710 O O . MET A 1 96 ? 13.874 0.028 3.856 1.00 71.81 96 MET A O 1
ATOM 714 N N . GLY A 1 97 ? 13.767 -0.433 6.047 1.00 59.44 97 GLY A N 1
ATOM 715 C CA . GLY A 1 97 ? 14.073 -1.846 5.893 1.00 59.44 97 GLY A CA 1
ATOM 716 C C . GLY A 1 97 ? 12.827 -2.632 5.488 1.00 59.44 97 GLY A C 1
ATOM 717 O O . GLY A 1 97 ? 11.763 -2.425 6.066 1.00 59.44 97 GLY A O 1
ATOM 718 N N . CYS A 1 98 ? 12.967 -3.519 4.501 1.00 60.59 98 CYS A N 1
ATOM 719 C CA . CYS A 1 98 ? 11.854 -4.297 3.950 1.00 60.59 98 CYS A CA 1
ATOM 720 C C . CYS A 1 98 ? 11.592 -5.616 4.706 1.00 60.59 98 CYS A C 1
ATOM 722 O O . CYS A 1 98 ? 10.822 -6.451 4.243 1.00 60.59 98 CYS A O 1
ATOM 724 N N . GLY A 1 99 ? 12.261 -5.855 5.841 1.00 54.25 99 GLY A N 1
ATOM 725 C CA . GLY A 1 99 ? 12.175 -7.126 6.563 1.00 54.25 99 GLY A CA 1
ATOM 726 C C . GLY A 1 99 ? 12.588 -8.350 5.724 1.00 54.25 99 GLY A C 1
ATOM 727 O O . GLY A 1 99 ? 12.948 -8.255 4.545 1.00 54.25 99 GLY A O 1
ATOM 728 N N . HIS A 1 100 ? 12.561 -9.5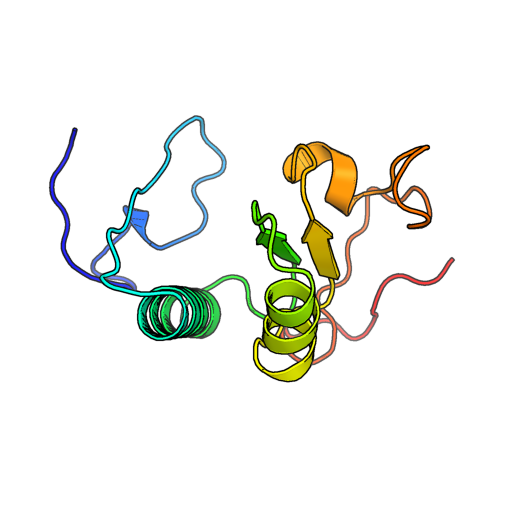32 6.346 1.00 52.09 100 HIS A N 1
ATOM 729 C CA . HIS A 1 100 ? 13.014 -10.776 5.708 1.00 52.09 100 HIS A CA 1
ATOM 730 C C . HIS A 1 100 ? 12.265 -11.073 4.393 1.00 52.09 100 HIS A C 1
ATOM 732 O O . HIS A 1 100 ? 12.856 -11.597 3.451 1.00 52.09 100 HIS A O 1
ATOM 738 N N . LEU A 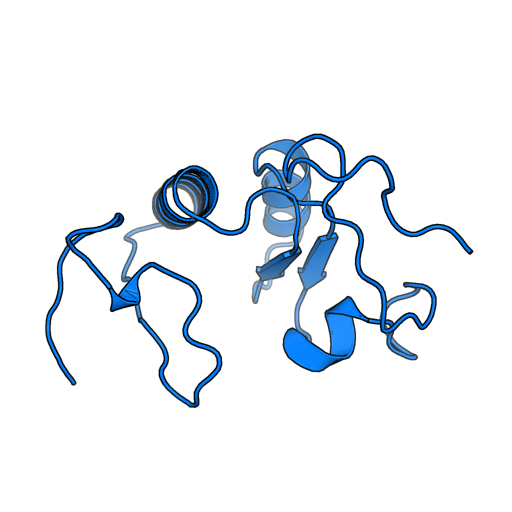1 101 ? 10.995 -10.661 4.308 1.00 54.50 101 LEU A N 1
ATOM 739 C CA . LEU A 1 101 ? 10.127 -10.836 3.140 1.00 54.50 101 LEU A CA 1
ATOM 740 C C . LEU A 1 101 ? 10.550 -9.988 1.927 1.00 54.50 101 LEU A C 1
ATOM 742 O O . LEU A 1 101 ? 10.335 -10.412 0.799 1.00 54.50 101 LEU A O 1
ATOM 746 N N . GLY A 1 102 ? 11.198 -8.838 2.140 1.00 47.31 102 GLY A N 1
ATOM 747 C CA . GLY A 1 102 ? 11.817 -8.025 1.084 1.00 47.31 102 GLY A CA 1
ATOM 748 C C . GLY A 1 102 ? 13.326 -8.245 0.947 1.00 47.31 102 GLY A C 1
ATOM 749 O O . GLY A 1 102 ? 14.043 -7.348 0.506 1.00 47.31 102 GLY A O 1
ATOM 750 N N . GLN A 1 103 ? 13.825 -9.399 1.406 1.00 40.12 103 GLN A N 1
ATOM 751 C CA . GLN A 1 103 ? 15.244 -9.782 1.421 1.00 40.12 103 GLN A CA 1
ATOM 752 C C . GLN A 1 103 ? 16.184 -8.799 2.150 1.00 40.12 103 GLN A C 1
ATOM 754 O O . GLN A 1 103 ? 17.383 -8.757 1.876 1.00 40.12 103 GLN A O 1
ATOM 759 N N . LYS A 1 104 ? 15.675 -8.029 3.126 1.00 38.91 104 LYS A N 1
ATOM 760 C CA . LYS A 1 104 ? 16.488 -7.156 3.994 1.00 38.91 104 LYS A CA 1
ATOM 761 C C . LYS A 1 104 ? 16.357 -7.571 5.460 1.00 38.91 104 LYS A C 1
ATOM 763 O O . LYS A 1 104 ? 15.270 -7.772 5.970 1.00 38.91 104 LYS A O 1
ATOM 768 N N . GLN A 1 105 ? 17.467 -7.678 6.186 1.00 31.52 105 GLN A N 1
ATOM 769 C CA . GLN A 1 105 ? 17.480 -8.296 7.523 1.00 31.52 105 GLN A CA 1
ATOM 770 C C . GLN A 1 105 ? 16.774 -7.482 8.629 1.00 31.52 105 GLN A C 1
ATOM 772 O O . GLN A 1 105 ? 16.412 -8.045 9.657 1.00 31.52 105 GLN A O 1
ATOM 777 N N . PHE A 1 106 ? 16.556 -6.179 8.425 1.00 37.00 106 PHE A N 1
ATOM 778 C CA . PHE A 1 106 ? 16.026 -5.268 9.442 1.00 37.00 106 PHE A CA 1
ATOM 779 C C . PHE A 1 106 ? 14.660 -4.694 9.051 1.00 37.00 106 PHE A C 1
ATOM 781 O O . PHE A 1 106 ? 14.476 -4.210 7.936 1.00 37.00 106 PHE A O 1
ATOM 788 N N . LEU A 1 107 ? 13.724 -4.704 10.002 1.00 46.59 107 LEU A N 1
ATOM 789 C CA . LEU A 1 107 ? 12.566 -3.814 10.057 1.00 46.59 107 LEU A CA 1
ATOM 790 C C . LEU A 1 107 ? 13.052 -2.601 10.857 1.00 46.59 107 LEU A C 1
ATOM 792 O O . LEU A 1 107 ? 13.471 -2.788 11.992 1.00 46.59 107 LEU A O 1
ATOM 796 N N . GLY A 1 108 ? 13.131 -1.406 10.270 1.00 39.44 108 GLY A N 1
ATOM 797 C CA . GLY A 1 108 ? 13.792 -0.265 10.923 1.00 39.44 108 GLY A CA 1
ATOM 798 C C . GLY A 1 108 ? 13.267 0.006 12.341 1.00 39.44 108 GLY A C 1
ATOM 799 O O . GLY A 1 108 ? 12.160 0.512 12.487 1.00 39.44 108 GLY A O 1
ATOM 800 N N . THR A 1 109 ? 14.076 -0.318 13.352 1.00 31.61 109 THR A N 1
ATOM 801 C CA . THR A 1 109 ? 13.945 0.122 14.743 1.00 31.61 109 THR A CA 1
ATOM 802 C C . THR A 1 109 ? 15.204 0.906 15.089 1.00 31.61 109 THR A C 1
ATOM 804 O O . THR A 1 109 ? 16.280 0.313 15.209 1.00 31.61 109 THR A O 1
ATOM 807 N N . THR A 1 110 ? 15.056 2.218 15.240 1.00 34.16 110 THR A N 1
ATOM 808 C CA . THR A 1 110 ? 15.963 3.048 16.036 1.00 34.16 110 THR A CA 1
ATOM 809 C C . THR A 1 110 ? 15.120 3.773 17.065 1.00 34.16 110 THR A C 1
ATOM 811 O O . THR A 1 110 ? 14.009 4.207 16.678 1.00 34.16 110 THR A O 1
#

Radius 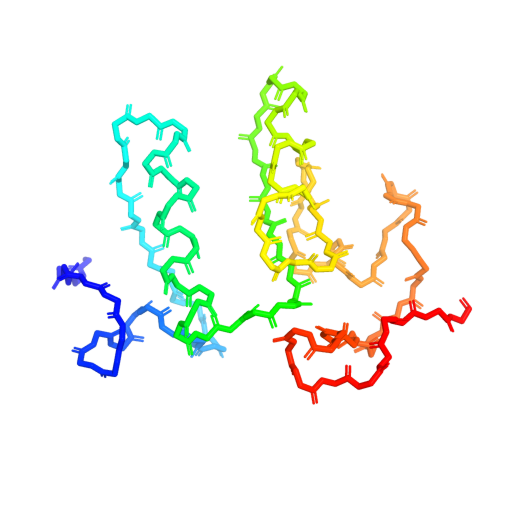of gyration: 14.28 Å; chains: 1; bounding box: 32×25×38 Å

Foldseek 3Di:
DDDDDDEAPVGVQLEDDPDPDHDDDDDPDLVRVLVSVQSSVVHPDQQDEDEDEDPDVVSQVVSVVPGRYLYYHYPDDCVLPSQPDPPNPDDRHPDAASPVRNVGPDHDDD

Secondary structure (DSSP, 8-state):
-------BTTBGGGS---SS-------SSHHHHHHHHHHHHHHTTTTSEEEE--S-THHHHHHHHHSS-SEEEESS-HHHHTT--TTT-----S----TGGGT-S-----